Protein AF-A0A497L998-F1 (afdb_monomer)

Sequence (41 aa):
IEVWNPDEPKEMMKMIRLGVDSIGTNRPDILLNLLRKMNMR

Radius of gyration: 9.05 Å; Cα contacts (8 Å, |Δi|>4): 42; chains: 1; bounding box: 20×19×20 Å

Nearest PDB structures (foldseek):
  3no3-assembly1_A  TM=9.661E-01  e=2.564E-01  Parabacteroides distasonis ATCC 8503
  2f9r-assembly1_A  TM=9.345E-01  e=2.564E-01  Loxosceles laeta
  4q6x-assembly1_A  TM=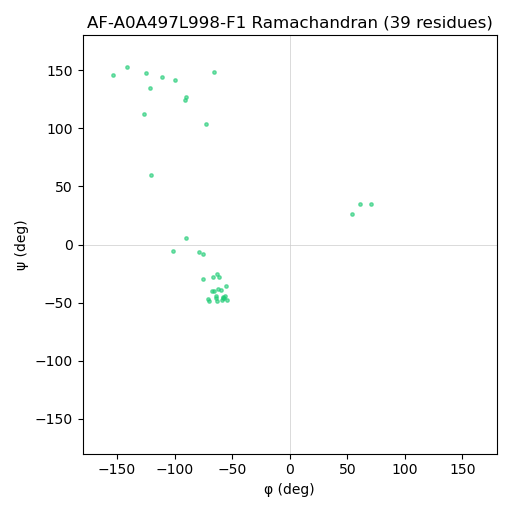8.954E-01  e=3.171E-01  Sicarius terrosus
  4rw5-assembly1_A  TM=8.780E-01  e=2.954E-01  Loxosceles intermedia
  6eo3-assembly1_B  TM=5.076E-01  e=8.836E+00  Salmonella enterica subsp. enterica serovar Typhimurium

pLDDT: mean 95.49, std 5.82, range [62.19, 98.38]

Mean predicted aligned error: 2.21 Å

Foldseek 3Di:
DEEEAPADLVVLVVCVVVVDPYYHHPCVVSNVVVCVVVVHD

Secondary structure (DSSP, 8-state):
-EEE---SHHHHHHHHHTT-SEEE-S-HHHHHHHHHHTT--

Structure (mmCIF, N/CA/C/O backbone):
data_AF-A0A497L998-F1
#
_entry.id   AF-A0A497L998-F1
#
loop_
_a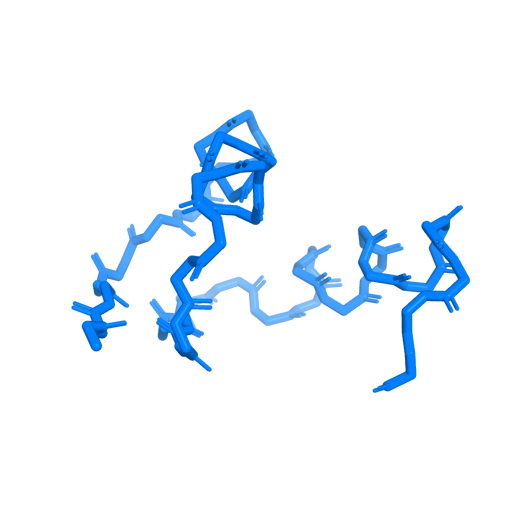tom_site.group_PDB
_atom_site.id
_atom_site.type_symbol
_atom_site.label_atom_id
_atom_site.label_alt_id
_atom_site.label_comp_id
_atom_site.label_asym_id
_atom_site.label_entity_id
_atom_site.label_seq_id
_atom_site.pdbx_PDB_ins_code
_atom_site.Cartn_x
_atom_site.Cartn_y
_atom_site.Cartn_z
_atom_site.occupancy
_atom_site.B_iso_or_equiv
_atom_site.auth_seq_id
_atom_site.auth_comp_id
_atom_site.auth_asym_id
_atom_site.auth_atom_id
_atom_site.pdbx_PDB_model_num
ATOM 1 N N . ILE A 1 1 ? -13.885 -1.058 -8.440 1.00 88.94 1 ILE A N 1
ATOM 2 C CA . ILE A 1 1 ? -13.174 0.204 -8.730 1.00 88.94 1 ILE A CA 1
ATOM 3 C C . ILE A 1 1 ? -11.690 -0.061 -8.589 1.00 88.94 1 ILE A C 1
ATOM 5 O O . ILE A 1 1 ? -11.233 -0.418 -7.509 1.00 88.94 1 ILE A O 1
ATOM 9 N N . GLU A 1 2 ? -10.965 0.094 -9.690 1.00 94.62 2 GLU A N 1
ATOM 10 C CA . GLU A 1 2 ? -9.522 -0.127 -9.762 1.00 94.62 2 GLU A CA 1
ATOM 11 C C . GLU A 1 2 ? -8.814 1.211 -9.962 1.00 94.62 2 GLU A C 1
ATOM 13 O O . GLU A 1 2 ? -9.330 2.094 -10.654 1.00 94.62 2 GLU A O 1
ATOM 18 N N . VAL A 1 3 ? -7.641 1.365 -9.354 1.00 96.31 3 VAL A N 1
ATOM 19 C CA . VAL A 1 3 ? -6.813 2.569 -9.482 1.00 96.31 3 VAL A CA 1
ATOM 20 C C . VAL A 1 3 ? -5.412 2.210 -9.954 1.00 96.31 3 VAL A C 1
ATOM 22 O O . VAL A 1 3 ? -4.876 1.155 -9.611 1.00 96.31 3 VAL A O 1
ATOM 25 N N . TRP A 1 4 ? -4.819 3.117 -10.726 1.0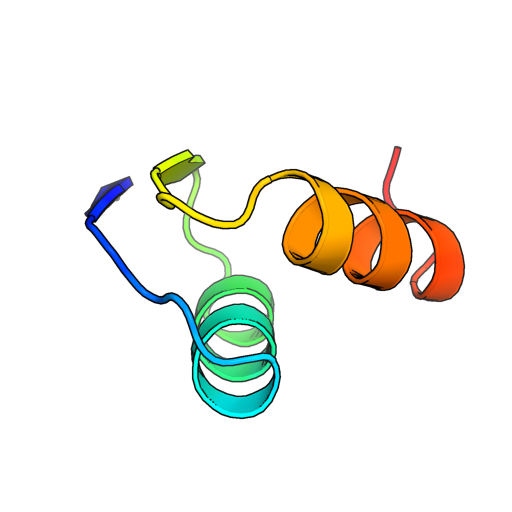0 95.00 4 TRP A N 1
ATOM 26 C CA . TRP A 1 4 ? -3.551 2.902 -11.411 1.00 95.00 4 TRP A CA 1
ATOM 27 C C . TRP A 1 4 ? -2.515 3.943 -10.987 1.00 95.00 4 TRP A C 1
ATOM 29 O O . TRP A 1 4 ? -2.806 5.136 -10.917 1.00 95.00 4 TRP A O 1
ATOM 39 N N . ASN A 1 5 ? -1.308 3.455 -10.721 1.00 95.12 5 ASN A N 1
ATOM 40 C CA . ASN A 1 5 ? -0.065 4.171 -10.453 1.00 95.12 5 ASN A CA 1
ATOM 41 C C . ASN A 1 5 ? -0.019 5.115 -9.224 1.00 95.12 5 ASN A C 1
ATOM 43 O O . ASN A 1 5 ? 0.694 6.116 -9.294 1.00 95.12 5 ASN A O 1
ATOM 47 N N . PRO A 1 6 ? -0.679 4.844 -8.074 1.00 95.81 6 PRO A N 1
ATOM 48 C CA . PRO A 1 6 ? -0.282 5.498 -6.831 1.00 95.81 6 PRO A CA 1
ATOM 49 C C . PRO A 1 6 ? 1.048 4.897 -6.362 1.00 95.81 6 PRO A C 1
ATOM 51 O O . PRO A 1 6 ? 1.084 3.784 -5.839 1.00 95.81 6 PRO A O 1
ATOM 54 N N . ASP A 1 7 ? 2.144 5.626 -6.552 1.00 97.31 7 ASP A N 1
ATOM 55 C CA . ASP A 1 7 ? 3.501 5.146 -6.250 1.00 97.31 7 ASP A CA 1
ATOM 56 C C . ASP A 1 7 ? 4.053 5.701 -4.923 1.00 97.31 7 ASP A C 1
ATOM 58 O O . ASP A 1 7 ? 5.102 5.262 -4.441 1.00 97.31 7 ASP A O 1
ATOM 62 N N . GLU A 1 8 ? 3.311 6.610 -4.280 1.00 98.19 8 GLU A N 1
ATOM 63 C CA . GLU A 1 8 ? 3.637 7.151 -2.962 1.00 98.19 8 GLU A CA 1
ATOM 64 C C . GLU A 1 8 ? 2.837 6.485 -1.825 1.00 98.19 8 GLU A C 1
ATOM 66 O O . GLU A 1 8 ? 1.620 6.292 -1.942 1.00 98.19 8 GLU A O 1
ATOM 71 N N . PRO A 1 9 ? 3.452 6.236 -0.646 1.00 97.81 9 PRO A N 1
ATOM 72 C CA . PRO A 1 9 ? 2.762 5.619 0.491 1.00 97.81 9 PRO A CA 1
ATOM 73 C C . PRO A 1 9 ? 1.488 6.355 0.930 1.00 97.81 9 PRO A C 1
ATOM 75 O O . PRO A 1 9 ? 0.517 5.733 1.363 1.00 97.81 9 PRO A O 1
ATOM 78 N N . LYS A 1 10 ? 1.486 7.692 0.838 1.00 98.00 10 LYS A N 1
ATOM 79 C CA . LYS A 1 10 ? 0.348 8.531 1.238 1.00 98.00 10 LYS A CA 1
ATOM 80 C C . LYS A 1 10 ? -0.850 8.329 0.311 1.00 98.00 10 LYS A C 1
ATOM 82 O O . LYS A 1 10 ? -1.985 8.271 0.7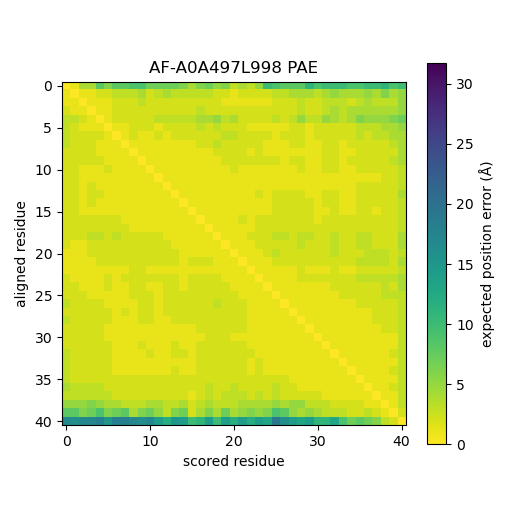87 1.00 98.00 10 LYS A O 1
ATOM 87 N N . GLU A 1 11 ? -0.601 8.208 -0.987 1.00 97.75 11 GLU A N 1
ATOM 88 C CA . GLU A 1 11 ? -1.638 7.968 -1.988 1.00 97.75 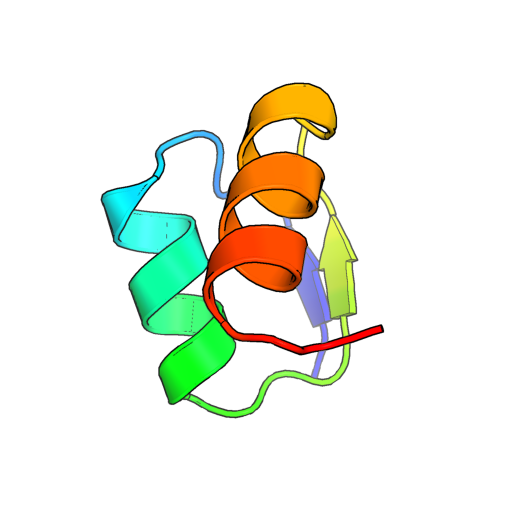11 GLU A CA 1
ATOM 89 C C . GLU A 1 11 ? -2.193 6.553 -1.870 1.00 97.75 11 GLU A C 1
ATOM 91 O O . GLU A 1 11 ? -3.408 6.393 -1.767 1.00 97.75 11 GLU A O 1
ATOM 96 N N . MET A 1 12 ? -1.320 5.545 -1.753 1.00 97.81 12 MET A N 1
ATOM 97 C CA . MET A 1 12 ? -1.726 4.157 -1.506 1.00 97.81 12 MET A CA 1
ATOM 98 C C . MET A 1 12 ? -2.617 4.053 -0.262 1.00 97.81 12 MET A C 1
ATOM 100 O O . MET A 1 12 ? -3.702 3.482 -0.319 1.00 97.81 12 MET A O 1
ATOM 104 N N . MET A 1 13 ? -2.211 4.678 0.850 1.00 97.38 13 MET A N 1
ATOM 105 C CA . MET A 1 13 ? -2.994 4.700 2.090 1.00 97.38 13 MET A CA 1
ATOM 106 C C . MET A 1 13 ? -4.370 5.349 1.897 1.00 97.38 13 MET A C 1
ATOM 108 O O . MET A 1 13 ? -5.360 4.886 2.462 1.00 97.38 13 MET A O 1
ATOM 112 N N . LYS A 1 14 ? -4.456 6.421 1.102 1.00 97.81 14 LYS A N 1
ATOM 113 C CA . LYS A 1 14 ? -5.737 7.050 0.763 1.00 97.81 14 LYS A CA 1
ATOM 114 C C . LYS A 1 14 ? -6.619 6.091 -0.038 1.00 97.81 14 LYS A C 1
ATOM 116 O O . LYS A 1 14 ? -7.791 5.965 0.293 1.00 97.81 14 LYS A O 1
ATOM 121 N N . MET A 1 15 ? -6.068 5.411 -1.045 1.00 97.69 15 MET A N 1
ATOM 122 C CA . MET A 1 15 ? -6.818 4.464 -1.880 1.00 97.69 15 MET A CA 1
ATOM 123 C C . MET A 1 15 ? -7.327 3.270 -1.067 1.00 97.69 15 MET A C 1
ATOM 125 O O . MET A 1 15 ? -8.507 2.941 -1.150 1.00 97.69 15 MET A O 1
ATOM 129 N N . ILE A 1 16 ? -6.484 2.702 -0.197 1.00 96.44 16 ILE A N 1
ATOM 130 C CA . ILE A 1 16 ? -6.875 1.627 0.728 1.00 96.44 16 ILE A CA 1
ATOM 131 C C . ILE A 1 16 ? -8.043 2.079 1.617 1.00 96.44 16 ILE A C 1
ATOM 133 O O . ILE A 1 16 ? -9.030 1.365 1.755 1.00 96.44 16 ILE A O 1
ATOM 137 N N . ARG A 1 17 ? -7.973 3.287 2.193 1.00 96.50 17 ARG A N 1
ATOM 138 C CA . ARG A 1 17 ? -9.039 3.830 3.059 1.00 96.50 17 ARG A CA 1
ATOM 139 C C . ARG A 1 17 ? -10.345 4.119 2.327 1.00 96.50 17 ARG A C 1
ATOM 141 O O . ARG A 1 17 ? -11.395 4.091 2.956 1.00 96.50 17 ARG A O 1
ATOM 148 N N . LEU A 1 18 ? -10.279 4.419 1.032 1.00 97.00 18 LEU A N 1
ATOM 149 C CA . LEU A 1 18 ? -11.463 4.573 0.189 1.00 97.00 18 LEU A CA 1
ATOM 150 C C . LEU A 1 18 ? -12.106 3.224 -0.172 1.00 97.00 18 LEU A C 1
ATOM 152 O O . LEU A 1 18 ? -13.196 3.227 -0.733 1.00 97.00 18 LEU A O 1
ATOM 156 N N . GLY A 1 19 ? -11.465 2.097 0.158 1.00 95.88 19 GLY A N 1
ATOM 157 C CA . GLY A 1 19 ? -12.012 0.762 -0.072 1.00 95.88 19 GLY A CA 1
ATOM 158 C C . GLY A 1 19 ? -12.044 0.370 -1.546 1.00 95.88 19 GLY A C 1
ATOM 159 O O . GLY A 1 19 ? -12.988 -0.284 -1.976 1.00 95.88 19 GLY A O 1
ATOM 160 N N . VAL A 1 20 ? -11.054 0.802 -2.336 1.00 96.81 20 VAL A N 1
ATOM 161 C CA . VAL A 1 20 ? -10.932 0.361 -3.735 1.00 96.81 20 VAL A CA 1
ATOM 162 C C . VAL A 1 20 ? -10.635 -1.139 -3.800 1.00 96.81 20 VAL A C 1
ATOM 164 O O . VAL A 1 20 ? -9.946 -1.674 -2.932 1.00 96.81 20 VAL A O 1
ATOM 167 N N . ASP A 1 21 ? -11.115 -1.810 -4.845 1.00 95.94 21 ASP A N 1
ATOM 168 C CA . ASP A 1 21 ? -10.985 -3.266 -4.979 1.00 95.94 21 ASP A CA 1
ATOM 169 C C . ASP A 1 21 ? -9.566 -3.691 -5.380 1.00 95.94 21 ASP A C 1
ATOM 171 O O . ASP A 1 21 ? -9.121 -4.789 -5.051 1.00 95.94 21 ASP A O 1
ATOM 175 N N . SER A 1 22 ? -8.842 -2.847 -6.124 1.00 96.38 22 SER A N 1
ATOM 176 C CA . SER A 1 22 ? -7.476 -3.139 -6.574 1.00 96.38 22 SER A CA 1
ATOM 177 C C . SER A 1 22 ? -6.653 -1.877 -6.815 1.00 96.38 22 SER A C 1
ATOM 179 O O . SER A 1 22 ? -7.166 -0.847 -7.258 1.00 96.38 22 SER A O 1
ATOM 181 N N . ILE A 1 23 ? -5.354 -1.984 -6.531 1.00 97.50 23 ILE A N 1
ATOM 182 C CA . ILE A 1 23 ? -4.356 -0.928 -6.718 1.00 97.50 23 ILE A CA 1
ATOM 183 C C . ILE A 1 23 ? -3.212 -1.494 -7.566 1.00 97.50 23 ILE A C 1
ATOM 185 O O . ILE A 1 23 ? -2.465 -2.351 -7.096 1.00 97.50 23 ILE A O 1
ATOM 189 N N . GLY A 1 24 ? -3.051 -0.997 -8.792 1.00 97.50 24 GLY A N 1
ATOM 190 C CA . GLY A 1 24 ? -1.863 -1.250 -9.612 1.00 97.50 24 GLY A CA 1
ATOM 191 C C . GLY A 1 24 ? -0.806 -0.174 -9.368 1.00 97.50 24 GLY A C 1
ATOM 192 O O . GLY A 1 24 ? -1.119 1.003 -9.481 1.00 97.50 24 GLY A O 1
ATOM 193 N N . THR A 1 25 ? 0.434 -0.541 -9.034 1.00 97.81 25 THR A N 1
ATOM 194 C CA . THR A 1 25 ? 1.529 0.403 -8.724 1.00 97.81 25 THR A CA 1
ATOM 195 C C . THR A 1 25 ? 2.862 -0.078 -9.294 1.00 97.81 25 THR A C 1
ATOM 197 O O . THR A 1 25 ? 3.101 -1.282 -9.399 1.00 97.81 25 THR A O 1
ATOM 200 N N . ASN A 1 26 ? 3.763 0.860 -9.594 1.00 98.38 26 ASN A N 1
ATOM 201 C CA . ASN A 1 26 ? 5.156 0.574 -9.938 1.00 98.38 26 ASN A CA 1
ATOM 202 C C . ASN A 1 26 ? 6.019 0.275 -8.697 1.00 98.38 26 ASN A C 1
ATOM 204 O O . ASN A 1 26 ? 7.185 -0.096 -8.824 1.00 98.38 26 ASN A O 1
ATOM 208 N N . ARG A 1 27 ? 5.464 0.441 -7.488 1.00 97.62 27 ARG A N 1
ATOM 209 C CA . ARG A 1 27 ? 6.116 0.229 -6.186 1.00 97.62 27 ARG A CA 1
ATOM 210 C C . ARG A 1 27 ? 5.391 -0.831 -5.344 1.00 97.62 27 ARG A C 1
ATOM 212 O O . ARG A 1 27 ? 4.939 -0.539 -4.230 1.00 97.62 27 ARG A O 1
ATOM 219 N N . PRO A 1 28 ? 5.271 -2.079 -5.840 1.00 97.38 28 PRO A N 1
ATOM 220 C CA . PRO A 1 28 ? 4.558 -3.141 -5.129 1.00 97.38 28 PRO A CA 1
ATOM 221 C C . PRO A 1 28 ? 5.189 -3.461 -3.766 1.00 97.38 28 PRO A C 1
ATOM 223 O O . PRO A 1 28 ? 4.484 -3.836 -2.834 1.00 97.38 28 PRO A O 1
ATOM 226 N N . ASP A 1 29 ? 6.498 -3.250 -3.613 1.00 98.06 29 ASP A N 1
ATOM 227 C CA . ASP A 1 29 ? 7.231 -3.404 -2.355 1.00 98.06 29 ASP A CA 1
ATOM 228 C C . ASP A 1 29 ? 6.652 -2.537 -1.223 1.00 98.06 29 ASP A C 1
ATOM 230 O O . ASP A 1 29 ? 6.456 -3.009 -0.097 1.00 98.06 29 ASP A O 1
ATOM 234 N N . ILE A 1 30 ? 6.326 -1.279 -1.529 1.00 97.81 30 ILE A N 1
ATOM 235 C CA . ILE A 1 30 ? 5.743 -0.335 -0.573 1.00 97.81 30 ILE A CA 1
ATOM 236 C C . ILE A 1 30 ? 4.309 -0.743 -0.244 1.00 97.81 30 ILE A C 1
ATOM 238 O O 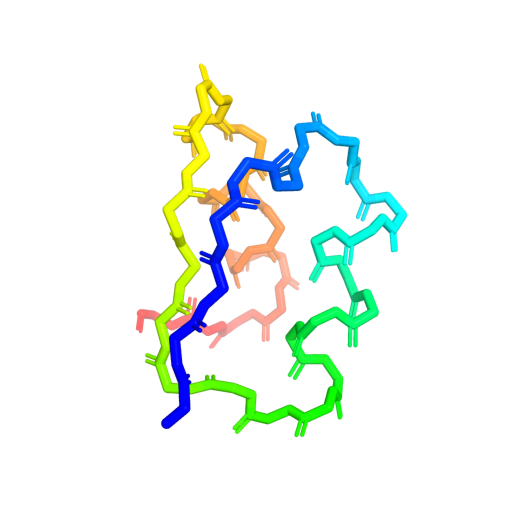. ILE A 1 30 ? 3.955 -0.820 0.936 1.00 97.81 30 ILE A O 1
ATOM 242 N N . LEU A 1 31 ? 3.500 -1.022 -1.270 1.00 97.31 31 LEU A N 1
ATOM 243 C CA . LEU A 1 31 ? 2.095 -1.382 -1.098 1.00 97.31 31 LEU A CA 1
ATOM 244 C C . LEU A 1 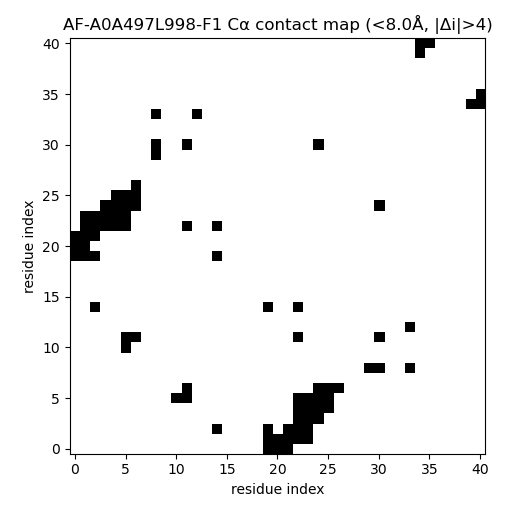31 ? 1.944 -2.634 -0.224 1.00 97.31 31 LEU A C 1
ATOM 246 O O . LEU A 1 31 ? 1.202 -2.616 0.757 1.00 97.31 31 LEU A O 1
ATOM 250 N N . LEU A 1 32 ? 2.714 -3.689 -0.507 1.00 97.25 32 LEU A N 1
ATOM 251 C CA . LEU A 1 32 ? 2.695 -4.929 0.273 1.00 97.25 32 LEU A CA 1
ATOM 252 C C . LEU A 1 32 ? 3.128 -4.706 1.731 1.00 97.25 32 LEU A C 1
ATOM 254 O O . LEU A 1 32 ? 2.555 -5.296 2.649 1.00 97.25 32 LEU A O 1
ATOM 258 N N . ASN A 1 33 ? 4.114 -3.838 1.979 1.00 97.38 33 ASN A N 1
ATOM 259 C CA . ASN A 1 33 ? 4.521 -3.488 3.342 1.00 97.38 33 ASN A CA 1
ATO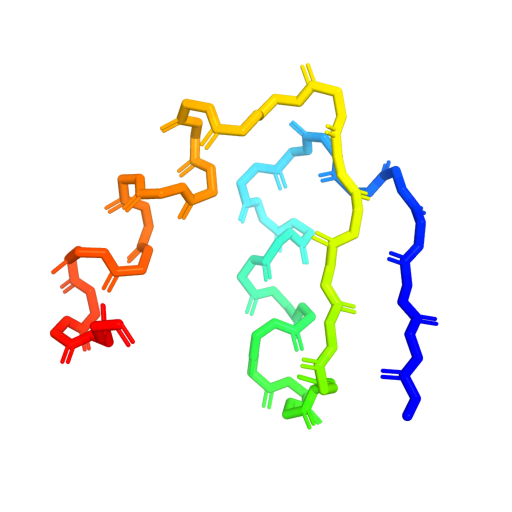M 260 C C . ASN A 1 33 ? 3.416 -2.735 4.102 1.00 97.38 33 ASN A C 1
ATOM 262 O O . ASN A 1 33 ? 3.201 -2.992 5.288 1.00 97.38 33 ASN A O 1
ATOM 266 N N . LEU A 1 34 ? 2.700 -1.822 3.436 1.00 96.31 34 LEU A N 1
ATOM 267 C CA . LEU A 1 34 ? 1.563 -1.114 4.031 1.00 96.31 34 LEU A CA 1
ATOM 268 C C . LEU A 1 34 ? 0.434 -2.082 4.398 1.00 96.31 34 LEU A C 1
ATOM 270 O O . LEU A 1 34 ? -0.013 -2.063 5.543 1.00 96.31 34 LEU A O 1
ATOM 274 N N . LEU A 1 35 ? 0.037 -2.965 3.477 1.00 96.12 35 LEU A N 1
ATOM 275 C CA . LEU A 1 35 ? -1.015 -3.960 3.717 1.00 96.12 35 LEU A CA 1
ATOM 276 C C . LEU A 1 35 ? -0.670 -4.872 4.904 1.00 96.12 35 LEU A C 1
ATOM 278 O O . LEU A 1 35 ? -1.473 -5.016 5.828 1.00 96.12 35 LEU A O 1
ATOM 282 N N . ARG A 1 36 ? 0.573 -5.373 4.966 1.00 96.44 36 ARG A N 1
ATOM 283 C CA . ARG A 1 36 ? 1.064 -6.165 6.106 1.00 96.44 36 ARG A CA 1
ATOM 284 C C . ARG A 1 36 ? 0.969 -5.418 7.435 1.00 96.44 36 ARG A C 1
ATOM 286 O O . ARG A 1 36 ? 0.523 -5.998 8.419 1.00 96.44 36 ARG A O 1
ATOM 293 N N . LYS A 1 37 ? 1.379 -4.145 7.484 1.00 95.81 37 LYS A N 1
ATOM 294 C CA . LYS A 1 37 ? 1.284 -3.313 8.701 1.00 95.81 37 LYS A CA 1
ATOM 295 C C . LYS A 1 37 ? -0.159 -3.083 9.148 1.00 95.81 37 LYS A C 1
ATOM 297 O O . LYS A 1 37 ? -0.393 -2.831 10.325 1.00 95.81 37 LYS A O 1
ATOM 302 N N . MET A 1 38 ? -1.105 -3.165 8.219 1.00 94.12 38 MET A N 1
ATOM 303 C CA . MET A 1 38 ? -2.535 -3.018 8.473 1.00 94.12 38 MET A CA 1
ATOM 304 C C . MET A 1 38 ? -3.224 -4.352 8.802 1.00 94.12 38 MET A C 1
ATOM 306 O O . MET A 1 38 ? -4.444 -4.371 8.938 1.00 94.12 38 MET A O 1
ATOM 310 N N . ASN A 1 39 ? -2.476 -5.458 8.936 1.00 95.06 39 ASN A N 1
ATOM 311 C CA . ASN A 1 39 ? -3.016 -6.820 9.062 1.00 95.06 39 ASN A CA 1
ATOM 312 C C . ASN A 1 39 ? -3.990 -7.200 7.929 1.00 95.06 39 ASN A C 1
ATOM 314 O O . ASN A 1 39 ? -4.854 -8.058 8.102 1.00 95.06 39 ASN A O 1
ATOM 318 N N . MET A 1 40 ? -3.832 -6.579 6.761 1.00 84.38 40 MET A N 1
ATOM 319 C CA . MET A 1 40 ? -4.545 -6.942 5.544 1.00 84.38 40 MET A CA 1
ATOM 320 C C . MET A 1 40 ? -3.676 -7.964 4.805 1.00 84.38 40 MET A C 1
ATOM 322 O O . MET A 1 40 ? -2.481 -7.734 4.599 1.00 84.38 40 MET A O 1
ATOM 326 N N . ARG A 1 41 ? -4.255 -9.130 4.520 1.00 62.19 41 ARG A N 1
ATOM 327 C CA . ARG A 1 41 ? -3.588 -10.245 3.843 1.00 62.19 41 ARG A CA 1
ATOM 328 C C . ARG A 1 41 ? -3.904 -10.224 2.362 1.00 62.19 41 ARG A C 1
ATOM 330 O O . ARG A 1 41 ? -5.106 -10.101 2.051 1.00 62.19 41 ARG A O 1
#

Solvent-accessible surface area (backbone atoms o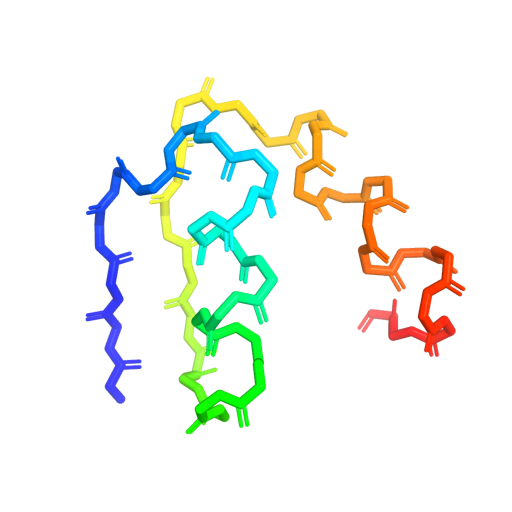nly — not comparable to full-atom values): 2533 Å² total; per-residue (Å²): 100,75,47,77,61,54,66,47,72,70,52,42,52,50,46,59,74,69,63,53,76,44,78,45,46,91,41,57,72,58,54,54,52,52,35,53,78,67,74,47,130